Protein AF-A0A7W7AMQ2-F1 (afdb_monomer)

Radius of gyration: 20.03 Å; Cα contacts (8 Å, |Δi|>4): 52; chains: 1; bounding box: 34×60×35 Å

Foldseek 3Di:
DDKADLVNQLVVLLVCLVPDDPVVCVVQVVPDPVSSNVVSVVVSCVVQNDPVRGDIDDDDDPVPPDPDPDPDDPPPPPPDPDVVVPDD

Secondary structure (DSSP, 8-state):
-EEEPHHHHHHHHHHHHHHS-HHHHHHTTTTSHHHHHHHHHHHHHHHH--GGGPPPEEEPPGGG--TT-PPPPTTTSS----GGG---

Sequence (88 aa):
MRLVTRAELATTIRVAIAVAPPYVKKTLELQHARAHDMLVEDLTSRIMGAPESETVILQPDLSGFGTGSKPGVWDLDEPHPHPELRKR

Mean predicted aligned error: 13.7 Å

Structure (mmCIF, N/CA/C/O backbone):
data_AF-A0A7W7AMQ2-F1
#
_entry.id   AF-A0A7W7AMQ2-F1
#
loop_
_atom_site.group_PDB
_atom_site.id
_atom_site.type_symbol
_atom_site.label_atom_id
_atom_site.label_alt_id
_atom_site.label_comp_id
_atom_site.label_asym_id
_atom_site.label_entity_id
_atom_site.label_seq_id
_atom_site.pdbx_PDB_ins_code
_atom_site.Cartn_x
_atom_site.Cartn_y
_atom_site.Cartn_z
_atom_site.occupancy
_atom_site.B_iso_or_equiv
_atom_site.auth_seq_id
_atom_site.auth_comp_id
_atom_site.auth_asym_id
_atom_site.auth_atom_id
_atom_site.pdbx_PDB_model_num
ATOM 1 N N . MET A 1 1 ? 7.056 -7.006 17.360 1.00 70.50 1 MET A N 1
ATOM 2 C CA . MET A 1 1 ? 5.744 -7.001 16.670 1.00 70.50 1 MET A CA 1
ATOM 3 C C . MET A 1 1 ? 5.257 -5.572 16.722 1.00 70.50 1 MET A C 1
ATOM 5 O O . MET A 1 1 ? 5.111 -5.042 17.818 1.00 70.50 1 MET A O 1
ATOM 9 N N . ARG A 1 2 ? 5.080 -4.938 15.565 1.00 81.00 2 ARG A N 1
ATOM 10 C CA . ARG A 1 2 ? 4.782 -3.513 15.433 1.00 81.00 2 ARG A CA 1
ATOM 11 C C . ARG A 1 2 ? 3.445 -3.330 14.729 1.00 81.00 2 ARG A C 1
ATOM 13 O O .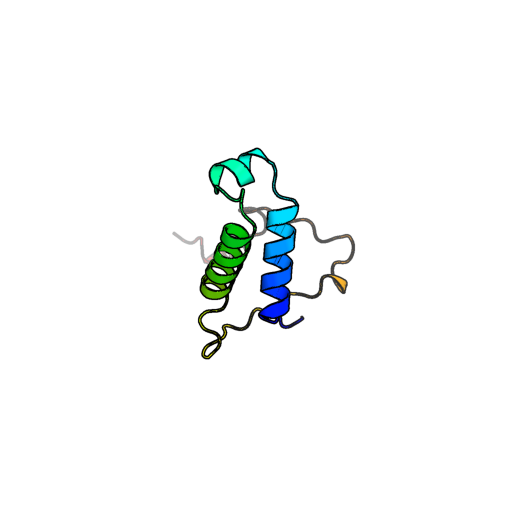 ARG A 1 2 ? 3.167 -4.011 13.746 1.00 81.00 2 ARG A O 1
ATOM 20 N N . LEU A 1 3 ? 2.634 -2.407 15.229 1.00 83.81 3 LEU A N 1
ATOM 21 C CA . LEU A 1 3 ? 1.402 -1.998 14.567 1.00 83.81 3 LEU A CA 1
ATOM 22 C C . LEU A 1 3 ? 1.750 -1.041 13.422 1.00 83.81 3 LEU A C 1
ATOM 24 O O . LEU A 1 3 ? 2.504 -0.092 13.635 1.00 83.81 3 LEU A O 1
ATOM 28 N N . VAL A 1 4 ? 1.231 -1.303 12.223 1.00 87.00 4 VAL A N 1
ATOM 29 C CA . VAL A 1 4 ? 1.407 -0.410 11.068 1.00 87.00 4 VAL A CA 1
ATOM 30 C C . VAL A 1 4 ? 0.237 0.558 11.014 1.00 87.00 4 VAL A C 1
ATOM 32 O O . VAL A 1 4 ? -0.922 0.146 10.961 1.00 87.00 4 VAL A O 1
ATOM 35 N N . THR A 1 5 ? 0.548 1.848 11.029 1.00 90.50 5 THR A N 1
ATOM 36 C CA . THR A 1 5 ? -0.457 2.906 10.885 1.00 90.50 5 THR A CA 1
ATOM 37 C C . THR A 1 5 ? -0.826 3.123 9.417 1.00 90.50 5 THR A C 1
ATOM 39 O O . THR A 1 5 ? -0.029 2.851 8.513 1.00 90.50 5 THR A O 1
ATOM 42 N N . ARG A 1 6 ? -2.003 3.708 9.159 1.00 90.62 6 ARG A N 1
ATOM 43 C CA . ARG A 1 6 ? -2.418 4.096 7.801 1.00 90.62 6 ARG A CA 1
ATOM 44 C C . ARG A 1 6 ? -1.387 4.972 7.092 1.00 90.62 6 ARG A C 1
ATOM 46 O O . ARG A 1 6 ? -1.096 4.759 5.918 1.00 90.62 6 ARG A O 1
ATOM 53 N N . ALA A 1 7 ? -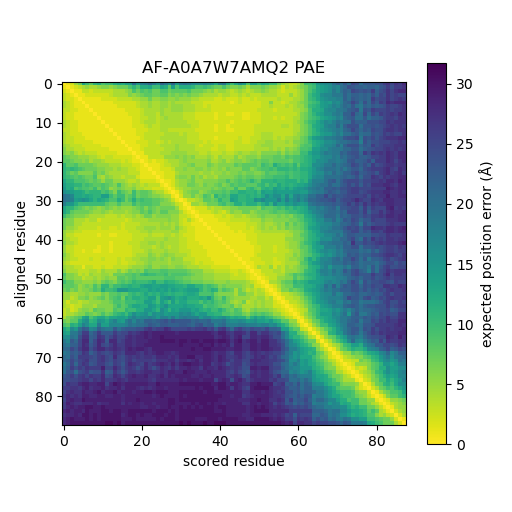0.831 5.952 7.801 1.00 90.75 7 ALA A N 1
ATOM 54 C CA . ALA A 1 7 ? 0.155 6.873 7.241 1.00 90.75 7 ALA A CA 1
ATOM 55 C C . ALA A 1 7 ? 1.441 6.149 6.816 1.00 90.75 7 ALA A C 1
ATOM 57 O O . ALA A 1 7 ? 2.018 6.450 5.767 1.00 90.75 7 ALA A O 1
ATOM 58 N N . GLU A 1 8 ? 1.873 5.165 7.603 1.00 90.69 8 GLU A N 1
ATOM 59 C CA . GLU A 1 8 ? 3.026 4.333 7.266 1.00 90.69 8 GLU A CA 1
ATOM 60 C C . GLU A 1 8 ? 2.735 3.446 6.061 1.00 90.69 8 GLU A C 1
ATOM 62 O O . GLU A 1 8 ? 3.533 3.443 5.127 1.00 90.69 8 GLU A O 1
ATOM 67 N N . LEU A 1 9 ? 1.576 2.779 6.021 1.00 91.19 9 LEU A N 1
ATOM 68 C CA . LEU A 1 9 ? 1.179 1.969 4.868 1.00 91.19 9 LEU A CA 1
ATOM 69 C C . LEU A 1 9 ? 1.131 2.807 3.582 1.00 91.19 9 LEU A C 1
ATOM 71 O O . LEU A 1 9 ? 1.714 2.417 2.569 1.00 91.19 9 LEU A O 1
ATOM 75 N N . ALA A 1 10 ? 0.499 3.982 3.629 1.00 92.44 10 ALA A N 1
ATOM 76 C CA . ALA A 1 10 ? 0.436 4.897 2.493 1.00 92.44 10 ALA A CA 1
ATOM 77 C C . ALA A 1 10 ? 1.841 5.320 2.031 1.00 92.44 10 ALA A C 1
ATOM 79 O O . ALA A 1 10 ? 2.126 5.361 0.833 1.00 92.44 10 ALA A O 1
ATOM 80 N N . THR A 1 11 ? 2.748 5.583 2.975 1.00 93.06 11 THR A N 1
ATOM 81 C CA . THR A 1 11 ? 4.150 5.907 2.674 1.00 93.06 11 THR A CA 1
ATOM 82 C C . THR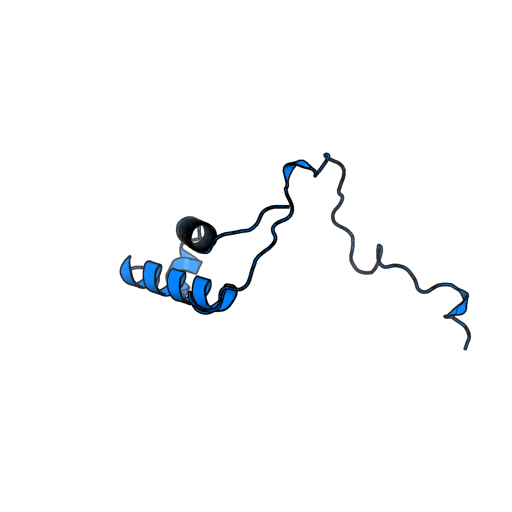 A 1 11 ? 4.864 4.731 2.009 1.00 93.06 11 THR A C 1
ATOM 84 O O . THR A 1 11 ? 5.539 4.918 0.996 1.00 93.06 11 THR A O 1
ATOM 87 N N . THR A 1 12 ? 4.682 3.511 2.513 1.00 91.38 12 THR A N 1
ATOM 88 C CA . THR A 1 12 ? 5.264 2.300 1.921 1.00 91.38 12 THR A CA 1
ATOM 89 C C . THR A 1 12 ? 4.767 2.072 0.495 1.00 91.38 12 THR A C 1
ATOM 91 O O . THR A 1 12 ? 5.579 1.821 -0.396 1.00 91.38 12 THR A O 1
ATOM 94 N N . ILE A 1 13 ? 3.463 2.221 0.250 1.00 91.56 13 ILE A N 1
ATOM 95 C CA . ILE A 1 13 ? 2.871 2.086 -1.090 1.00 91.56 13 ILE A CA 1
ATOM 96 C C . ILE A 1 13 ? 3.440 3.149 -2.037 1.00 91.56 13 ILE A C 1
ATOM 98 O O . ILE A 1 13 ? 3.854 2.819 -3.149 1.00 91.56 13 ILE A O 1
ATOM 102 N N . ARG A 1 14 ? 3.541 4.410 -1.591 1.00 91.94 14 ARG A N 1
ATOM 103 C CA . ARG A 1 14 ? 4.156 5.493 -2.380 1.00 91.94 14 ARG A CA 1
ATOM 104 C C . ARG A 1 14 ? 5.585 5.160 -2.790 1.00 91.94 14 ARG A C 1
ATOM 106 O O . ARG A 1 14 ? 5.941 5.326 -3.953 1.00 91.94 14 ARG A O 1
ATOM 113 N N . VAL A 1 15 ? 6.398 4.671 -1.854 1.00 90.75 15 VAL A N 1
ATOM 114 C CA . VAL A 1 15 ? 7.782 4.276 -2.146 1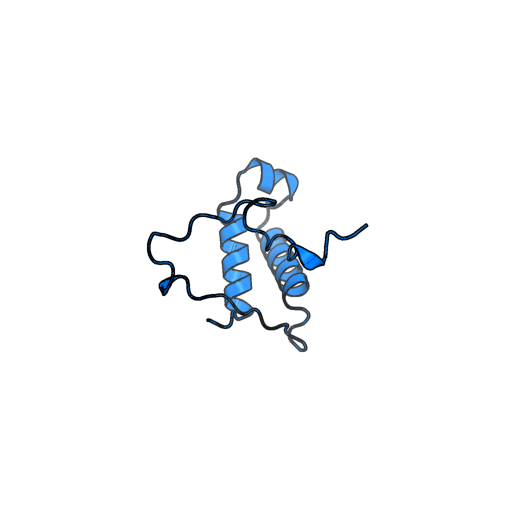.00 90.75 15 VAL A CA 1
ATOM 115 C C . VAL A 1 15 ? 7.811 3.113 -3.136 1.00 90.75 15 VAL A C 1
ATOM 117 O O . VAL A 1 15 ? 8.556 3.179 -4.111 1.00 90.75 15 VAL A O 1
ATOM 120 N N . ALA A 1 16 ? 6.972 2.091 -2.942 1.00 88.81 16 ALA A N 1
ATOM 121 C CA . ALA A 1 16 ? 6.893 0.931 -3.829 1.00 88.81 16 ALA A CA 1
ATOM 122 C C . ALA A 1 16 ? 6.546 1.328 -5.274 1.00 88.81 16 ALA A C 1
ATOM 124 O O . ALA A 1 16 ? 7.187 0.863 -6.219 1.00 88.81 16 ALA A O 1
ATOM 125 N N . ILE A 1 17 ? 5.588 2.239 -5.455 1.00 87.31 17 ILE A N 1
ATOM 126 C CA . ILE A 1 17 ? 5.237 2.768 -6.777 1.00 87.31 17 ILE A CA 1
ATOM 127 C C . ILE A 1 17 ? 6.384 3.614 -7.348 1.00 87.31 17 ILE A C 1
ATOM 129 O O . ILE A 1 17 ? 6.722 3.486 -8.528 1.00 87.31 17 ILE A O 1
ATOM 133 N N . ALA A 1 18 ? 7.030 4.448 -6.528 1.00 85.75 18 ALA A N 1
ATOM 134 C CA . ALA A 1 18 ? 8.143 5.289 -6.963 1.00 85.75 18 ALA A CA 1
ATOM 135 C C . ALA A 1 18 ? 9.337 4.467 -7.477 1.00 85.75 18 ALA A C 1
ATOM 137 O O . ALA A 1 18 ? 9.943 4.846 -8.483 1.00 85.75 18 ALA A O 1
ATOM 138 N N . VAL A 1 19 ? 9.638 3.321 -6.859 1.00 88.56 19 VAL A N 1
ATOM 139 C CA . VAL A 1 19 ? 10.722 2.419 -7.295 1.00 88.56 19 VAL A CA 1
ATOM 140 C C . VAL A 1 19 ? 10.288 1.403 -8.356 1.00 88.56 19 VAL A C 1
ATOM 142 O O . VAL A 1 19 ? 11.133 0.688 -8.893 1.00 88.56 19 VAL A O 1
ATOM 145 N N . ALA A 1 20 ? 8.996 1.341 -8.694 1.00 84.56 20 ALA A N 1
ATOM 146 C CA . ALA A 1 20 ? 8.488 0.385 -9.667 1.00 84.56 20 ALA A CA 1
ATOM 147 C C . ALA A 1 20 ? 9.144 0.575 -11.053 1.00 84.56 20 ALA A C 1
ATOM 149 O O . ALA A 1 20 ? 9.389 1.716 -11.481 1.00 84.56 20 ALA A O 1
ATOM 150 N N . PRO A 1 21 ? 9.393 -0.521 -11.793 1.00 86.19 21 PRO A N 1
ATOM 151 C CA . PRO A 1 21 ? 9.959 -0.442 -13.131 1.00 86.19 21 PRO A CA 1
ATOM 152 C C . PRO A 1 21 ? 9.103 0.407 -14.092 1.00 86.19 21 PRO A C 1
ATOM 154 O O . PRO A 1 21 ? 7.872 0.395 -13.996 1.00 86.19 21 PRO A O 1
ATOM 157 N N . PRO A 1 22 ? 9.711 1.093 -15.082 1.00 80.31 22 PRO A N 1
ATOM 158 C CA . PRO A 1 22 ? 8.983 1.964 -16.011 1.00 80.31 22 PRO A CA 1
ATOM 159 C C . PRO A 1 22 ? 7.853 1.272 -16.783 1.00 80.31 22 PRO A C 1
ATOM 161 O O . PRO A 1 22 ? 6.831 1.898 -17.055 1.00 80.31 22 PRO A O 1
ATOM 164 N N . TYR A 1 23 ? 8.004 -0.016 -17.114 1.00 82.75 23 TYR A N 1
ATOM 165 C CA . TYR A 1 23 ? 6.958 -0.775 -17.804 1.00 82.75 23 TYR A CA 1
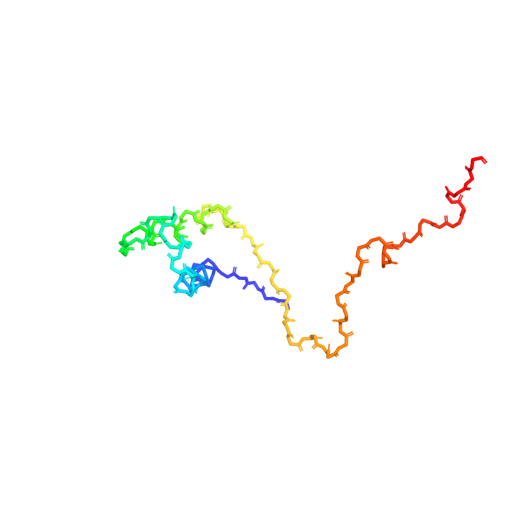ATOM 166 C C . TYR A 1 23 ? 5.713 -0.957 -16.924 1.00 82.75 23 TYR A C 1
ATOM 168 O O . TYR A 1 23 ? 4.608 -0.756 -17.412 1.00 82.75 23 TYR A O 1
ATOM 176 N N . VAL A 1 24 ? 5.884 -1.222 -15.622 1.00 79.69 24 VAL A N 1
ATOM 177 C CA . VAL A 1 24 ? 4.779 -1.334 -14.652 1.00 79.69 24 VAL A CA 1
ATOM 178 C C . VAL A 1 24 ? 4.061 0.005 -14.515 1.00 79.69 24 VAL A C 1
ATOM 180 O O . VAL A 1 24 ? 2.838 0.069 -14.588 1.00 79.69 24 VAL A O 1
ATOM 183 N N . LYS A 1 25 ? 4.823 1.099 -14.394 1.00 77.31 25 LYS A N 1
ATOM 184 C CA . LYS A 1 25 ? 4.264 2.459 -14.322 1.00 77.31 25 LYS A CA 1
ATOM 185 C C . LYS A 1 25 ? 3.461 2.820 -15.569 1.00 77.31 25 LYS A C 1
ATOM 187 O O . LYS A 1 25 ? 2.431 3.478 -15.458 1.00 77.31 25 LYS A O 1
ATOM 192 N N . LYS A 1 26 ? 3.923 2.381 -16.745 1.00 77.44 26 LYS A N 1
ATOM 193 C CA . LYS A 1 26 ? 3.230 2.584 -18.021 1.00 77.44 26 LYS A CA 1
ATOM 194 C C . LYS A 1 26 ? 1.937 1.768 -18.099 1.00 77.44 26 LYS A C 1
ATOM 196 O O . LYS A 1 26 ? 0.932 2.317 -18.526 1.00 77.44 26 LYS A O 1
ATOM 201 N N . THR A 1 27 ? 1.948 0.509 -17.658 1.00 78.25 27 THR A N 1
ATOM 202 C CA . THR A 1 27 ? 0.746 -0.345 -17.591 1.00 78.25 27 THR A CA 1
ATOM 203 C C . THR A 1 27 ? -0.313 0.212 -16.644 1.00 78.25 27 THR A C 1
ATOM 205 O O . THR A 1 27 ? -1.499 0.081 -16.914 1.00 78.25 27 THR A O 1
ATOM 208 N N . LEU A 1 28 ? 0.110 0.846 -15.551 1.00 72.75 28 LEU A N 1
ATOM 209 C CA . LEU A 1 28 ? -0.786 1.448 -14.564 1.00 72.75 28 LEU A CA 1
ATOM 210 C C . LEU A 1 28 ? -1.175 2.902 -14.896 1.00 72.75 28 LEU A C 1
ATOM 212 O O . LEU A 1 28 ? -1.815 3.554 -14.078 1.00 72.75 28 LEU A O 1
ATOM 216 N N . GLU A 1 29 ? -0.755 3.431 -16.052 1.00 75.19 29 GLU A N 1
ATOM 217 C CA . GLU A 1 29 ? -1.002 4.820 -16.481 1.00 75.19 29 GLU A CA 1
ATOM 218 C C . GLU A 1 29 ? -0.592 5.887 -15.440 1.00 75.19 29 GLU A C 1
ATOM 220 O O . GLU A 1 29 ? -1.108 7.006 -15.406 1.00 75.19 29 GLU A O 1
ATOM 225 N N . LEU A 1 30 ? 0.411 5.580 -14.609 1.00 69.88 30 LEU A N 1
ATOM 226 C CA . LEU A 1 30 ? 0.854 6.406 -13.474 1.00 69.88 30 LEU A CA 1
ATOM 227 C C . LEU A 1 30 ? 1.741 7.587 -13.891 1.00 69.88 30 LEU A C 1
ATOM 229 O O . LEU A 1 30 ? 2.726 7.911 -13.230 1.00 69.88 30 LEU A O 1
ATOM 233 N N . GLN A 1 31 ? 1.423 8.233 -15.010 1.00 67.00 31 GLN A N 1
ATOM 234 C CA . GLN A 1 31 ? 2.219 9.346 -15.534 1.00 67.00 31 GLN A CA 1
ATOM 235 C C . GLN A 1 31 ? 1.950 10.673 -14.813 1.00 67.00 31 GLN A C 1
ATOM 237 O O . GLN A 1 31 ? 2.744 11.603 -14.923 1.00 67.00 31 GLN A O 1
ATOM 242 N N . HIS A 1 32 ? 0.862 10.757 -14.044 1.00 74.44 32 HIS A N 1
ATOM 243 C CA . HIS A 1 32 ? 0.445 11.974 -13.355 1.00 74.44 32 HIS A CA 1
ATOM 244 C C . HIS A 1 32 ? 0.498 11.800 -11.836 1.00 74.44 32 HIS A C 1
ATOM 246 O O . HIS A 1 32 ? 0.009 10.804 -11.304 1.00 74.44 32 HIS A O 1
ATOM 252 N N . ALA A 1 33 ? 0.997 12.819 -11.127 1.00 75.38 33 ALA A N 1
ATOM 253 C CA . ALA A 1 33 ? 1.028 12.843 -9.660 1.00 75.38 33 ALA A CA 1
ATOM 254 C C . ALA A 1 33 ? -0.362 12.595 -9.041 1.00 75.38 33 ALA A C 1
ATOM 256 O O . ALA A 1 33 ? -0.493 11.869 -8.064 1.00 75.38 33 ALA A O 1
ATOM 257 N N . ARG A 1 34 ? -1.423 13.102 -9.681 1.00 80.00 34 ARG A N 1
ATOM 258 C CA . ARG A 1 34 ? -2.805 12.866 -9.248 1.00 80.00 34 ARG A CA 1
ATOM 259 C C . ARG A 1 34 ? -3.221 11.392 -9.323 1.00 80.00 34 ARG A C 1
ATOM 261 O O . ARG A 1 34 ? -3.897 10.915 -8.422 1.00 80.00 34 ARG A O 1
ATOM 268 N N . ALA A 1 35 ? -2.810 10.670 -10.368 1.00 80.75 35 ALA A N 1
ATOM 269 C CA . ALA A 1 35 ? -3.099 9.240 -10.501 1.00 80.75 35 ALA A CA 1
ATOM 270 C C . ALA A 1 35 ? -2.363 8.423 -9.427 1.00 80.75 35 ALA A C 1
ATOM 272 O O . ALA A 1 35 ? -2.892 7.441 -8.916 1.00 80.75 35 ALA A O 1
ATOM 273 N N . HIS A 1 36 ? -1.166 8.874 -9.044 1.00 83.69 36 HIS A N 1
ATOM 274 C CA . HIS A 1 36 ? -0.387 8.270 -7.971 1.00 83.69 36 HIS A CA 1
ATOM 275 C C . HIS A 1 36 ? -1.086 8.387 -6.614 1.00 83.69 36 HIS A C 1
ATOM 277 O O . HIS A 1 36 ? -1.237 7.385 -5.920 1.00 83.69 36 HIS A O 1
ATOM 283 N N . ASP A 1 37 ? -1.547 9.584 -6.247 1.00 86.75 37 ASP A N 1
ATOM 284 C CA . ASP A 1 37 ? -2.243 9.782 -4.972 1.00 86.75 37 ASP A CA 1
ATOM 285 C C . ASP A 1 37 ? -3.569 9.017 -4.911 1.00 86.75 37 ASP A C 1
ATOM 287 O O . ASP A 1 37 ? -3.840 8.365 -3.904 1.00 86.75 37 ASP A O 1
ATOM 291 N N . MET A 1 38 ? -4.336 8.995 -6.007 1.00 88.75 38 MET A N 1
ATOM 292 C CA . MET A 1 38 ? -5.569 8.203 -6.083 1.00 88.75 38 MET A CA 1
ATOM 293 C C . MET A 1 38 ? -5.307 6.702 -5.927 1.00 88.75 38 MET A C 1
ATOM 295 O O . MET A 1 38 ? -6.043 6.023 -5.216 1.00 88.75 38 MET A O 1
ATOM 299 N N . LEU A 1 39 ? -4.253 6.174 -6.560 1.00 89.19 39 LEU A N 1
ATOM 300 C CA . LEU A 1 39 ? -3.897 4.762 -6.427 1.00 89.19 39 LEU A CA 1
ATOM 301 C C . LEU A 1 39 ? -3.444 4.428 -5.000 1.00 89.19 39 LEU A C 1
ATOM 303 O O . LEU A 1 39 ? -3.811 3.386 -4.463 1.00 89.19 39 LEU A O 1
ATOM 307 N N . VAL A 1 40 ? -2.651 5.300 -4.377 1.00 91.44 40 VAL A N 1
ATOM 308 C CA . VAL A 1 40 ? -2.210 5.122 -2.987 1.00 91.44 40 VAL A CA 1
ATOM 309 C C . VAL A 1 40 ? -3.415 5.089 -2.052 1.00 91.44 40 VAL A C 1
ATOM 311 O O . VAL A 1 40 ? -3.485 4.216 -1.189 1.00 91.44 40 VAL A O 1
ATOM 314 N N . GLU A 1 41 ? -4.363 6.006 -2.223 1.00 91.69 41 GLU A N 1
ATOM 315 C CA . GLU A 1 41 ? -5.581 6.070 -1.415 1.00 91.69 41 GLU A CA 1
ATOM 316 C C . GLU A 1 41 ? -6.480 4.840 -1.615 1.00 91.69 41 GLU A C 1
ATOM 318 O O . GLU A 1 41 ? -6.927 4.250 -0.627 1.00 91.69 41 GLU A O 1
ATOM 323 N N . ASP A 1 42 ? -6.679 4.403 -2.863 1.00 91.50 42 ASP A N 1
ATOM 324 C CA . ASP A 1 42 ? -7.438 3.191 -3.200 1.00 91.50 42 ASP A CA 1
ATOM 325 C C . ASP A 1 42 ? -6.803 1.947 -2.565 1.00 91.50 42 ASP A C 1
ATOM 327 O O . ASP A 1 42 ? -7.471 1.201 -1.848 1.00 91.50 42 ASP A O 1
ATOM 331 N N . LEU A 1 43 ? -5.493 1.750 -2.736 1.00 90.94 43 LEU A N 1
ATOM 332 C CA . LEU A 1 43 ? -4.786 0.603 -2.159 1.00 90.94 43 LEU A CA 1
ATOM 333 C C . LEU A 1 43 ? -4.794 0.630 -0.629 1.00 90.94 43 LEU A C 1
ATOM 335 O O . LEU A 1 43 ? -5.038 -0.396 0.004 1.00 90.94 43 LEU A O 1
ATOM 339 N N . THR A 1 44 ? -4.579 1.799 -0.026 1.00 92.19 44 THR A N 1
ATOM 340 C CA .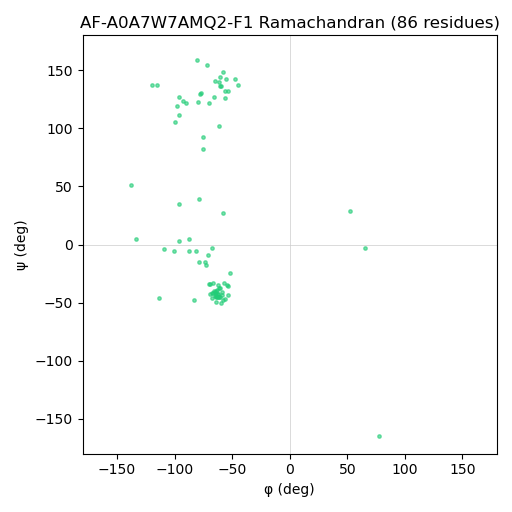 THR A 1 44 ? -4.618 1.949 1.435 1.00 92.19 44 THR A CA 1
ATOM 341 C C . THR A 1 44 ? -6.009 1.607 1.971 1.00 92.19 44 THR A C 1
ATOM 343 O O . THR A 1 44 ? -6.127 0.882 2.958 1.00 92.19 44 THR A O 1
ATOM 346 N N . SER A 1 45 ? -7.064 2.065 1.294 1.00 91.31 45 SER A N 1
ATOM 347 C CA . SER A 1 45 ? -8.453 1.790 1.676 1.00 91.31 45 SER A CA 1
ATOM 348 C C . SER A 1 45 ? -8.853 0.333 1.453 1.00 91.31 45 SER A C 1
ATOM 350 O O . SER A 1 45 ? -9.592 -0.223 2.257 1.00 91.31 45 SER A O 1
ATOM 352 N N . ARG A 1 46 ? -8.336 -0.337 0.418 1.00 89.12 46 ARG A N 1
ATOM 353 C CA . ARG A 1 46 ? -8.579 -1.776 0.207 1.00 89.12 46 ARG A CA 1
ATOM 354 C C . ARG A 1 46 ? -7.893 -2.655 1.247 1.00 89.12 46 ARG A C 1
ATOM 356 O O . ARG A 1 46 ? -8.424 -3.704 1.588 1.00 89.12 46 ARG A O 1
ATOM 363 N N . ILE A 1 47 ? -6.718 -2.245 1.722 1.00 89.69 47 ILE A N 1
ATOM 364 C CA . ILE A 1 47 ? -5.932 -3.024 2.685 1.00 89.69 47 ILE A CA 1
ATOM 365 C C . ILE A 1 47 ? -6.419 -2.775 4.116 1.00 89.69 47 ILE A C 1
ATOM 367 O O . ILE A 1 47 ? -6.609 -3.726 4.869 1.00 89.69 47 ILE A O 1
ATOM 371 N N . MET A 1 48 ? -6.601 -1.510 4.505 1.00 90.88 48 MET A N 1
ATOM 372 C CA . MET A 1 48 ? -6.963 -1.142 5.879 1.00 90.88 48 MET A CA 1
ATOM 373 C C . MET A 1 48 ? -8.448 -0.829 6.062 1.00 90.88 48 MET A C 1
ATOM 375 O O . MET A 1 48 ? -8.870 -0.621 7.191 1.00 90.88 48 MET A O 1
ATOM 379 N N . GLY A 1 49 ? -9.260 -0.799 5.008 1.00 88.56 49 GLY A N 1
ATOM 380 C CA . GLY A 1 49 ? -10.655 -0.363 5.094 1.00 88.56 49 GLY A CA 1
ATOM 381 C C . GLY A 1 49 ? -10.791 1.160 5.164 1.00 88.56 49 GLY A C 1
ATOM 382 O O . GLY A 1 49 ? -9.851 1.905 4.862 1.00 88.56 49 GLY A O 1
ATOM 383 N N . ALA A 1 50 ? -11.968 1.639 5.562 1.00 86.88 50 ALA A N 1
ATOM 384 C CA . ALA A 1 50 ? -12.226 3.065 5.740 1.00 86.88 50 ALA A CA 1
ATOM 385 C C . ALA A 1 50 ? -11.505 3.623 6.990 1.00 86.88 50 ALA A C 1
ATOM 387 O O . ALA A 1 50 ? -11.209 2.854 7.908 1.00 86.88 50 ALA A O 1
ATOM 388 N N . PRO A 1 51 ? -11.189 4.931 7.051 1.00 81.44 51 PRO A N 1
ATOM 389 C CA . PRO A 1 51 ? -10.538 5.550 8.214 1.00 81.44 51 PRO A CA 1
ATOM 390 C C . PRO A 1 51 ? -11.282 5.319 9.538 1.00 81.44 51 PRO A C 1
ATOM 392 O O . PRO A 1 51 ? -10.665 5.134 10.582 1.00 81.44 51 PRO A O 1
ATOM 395 N N . GLU A 1 52 ? -12.611 5.286 9.492 1.00 81.62 52 GLU A N 1
ATOM 396 C CA . GLU A 1 52 ? -13.490 5.020 10.632 1.00 81.62 52 GLU A CA 1
ATOM 397 C C . GLU A 1 52 ? -13.509 3.547 11.079 1.00 81.62 52 GLU A C 1
ATOM 399 O O . GLU A 1 52 ? -13.966 3.245 12.181 1.00 81.62 52 GLU A O 1
ATOM 404 N N . SER A 1 53 ? -13.014 2.629 10.246 1.00 79.06 53 SER A N 1
ATOM 405 C CA . SER A 1 53 ? -13.039 1.182 10.477 1.00 79.06 53 SER A CA 1
ATOM 406 C C . SER A 1 53 ? -11.705 0.540 10.082 1.00 79.06 53 SER A C 1
ATOM 408 O O . SER A 1 53 ? -11.662 -0.404 9.286 1.00 79.06 53 SER A O 1
ATOM 410 N N . GLU A 1 54 ? -10.604 1.092 10.593 1.00 80.88 54 GLU A N 1
ATOM 411 C CA . GLU A 1 54 ? -9.265 0.632 10.233 1.00 80.88 54 GLU A CA 1
ATOM 412 C C . GLU A 1 54 ? -8.983 -0.798 10.704 1.00 80.88 54 GLU A C 1
ATOM 414 O O . GLU A 1 54 ? -9.081 -1.135 11.885 1.00 80.88 54 GLU A O 1
ATOM 419 N N . THR A 1 55 ? -8.564 -1.637 9.761 1.00 81.38 55 THR A N 1
ATOM 420 C CA . THR A 1 55 ? -8.032 -2.970 10.033 1.00 81.38 55 THR A CA 1
ATOM 421 C C . THR A 1 55 ? -6.597 -2.850 10.534 1.00 81.38 55 THR A C 1
ATOM 423 O O . THR A 1 55 ? -5.759 -2.187 9.922 1.00 81.38 55 THR A O 1
ATOM 426 N N . VAL A 1 56 ? -6.300 -3.519 11.647 1.00 77.12 56 VAL A N 1
ATOM 427 C CA . VAL A 1 56 ? -4.975 -3.500 12.272 1.00 77.12 56 VAL A CA 1
ATOM 428 C C . VAL A 1 56 ? -4.032 -4.457 11.550 1.00 77.12 56 VAL A C 1
ATOM 430 O O . VAL A 1 56 ? -4.276 -5.662 11.499 1.00 77.12 56 VAL A O 1
ATOM 433 N N . ILE A 1 57 ? -2.913 -3.934 11.049 1.00 80.75 57 ILE A N 1
ATOM 434 C CA . ILE A 1 57 ? -1.830 -4.746 10.485 1.00 80.75 57 ILE A CA 1
ATOM 435 C C . ILE A 1 57 ? -0.747 -4.922 11.549 1.00 80.75 57 ILE A C 1
ATOM 437 O O . ILE A 1 57 ? -0.139 -3.950 12.007 1.00 80.75 57 ILE A O 1
ATOM 441 N N . LEU A 1 58 ? -0.489 -6.175 11.923 1.00 77.62 58 LEU A N 1
ATOM 442 C CA . LEU A 1 58 ? 0.613 -6.552 12.804 1.00 77.62 58 LEU A CA 1
ATOM 443 C C . LEU A 1 58 ? 1.805 -6.998 11.960 1.00 77.62 58 LEU A C 1
ATOM 445 O O . LEU A 1 58 ? 1.770 -8.045 11.315 1.00 77.62 58 LEU A O 1
ATOM 449 N N . GLN A 1 59 ? 2.870 -6.203 11.976 1.00 78.88 59 GLN A N 1
ATOM 450 C CA . GLN A 1 59 ? 4.115 -6.533 11.302 1.00 78.88 59 GLN A CA 1
ATOM 451 C C . GLN A 1 59 ? 5.090 -7.180 12.300 1.00 78.88 59 GLN A C 1
ATOM 453 O O . GLN A 1 59 ? 5.359 -6.606 13.363 1.00 78.88 59 GLN A O 1
ATOM 458 N N . PRO A 1 60 ? 5.646 -8.368 12.012 1.00 73.38 60 PRO A N 1
ATOM 459 C CA . PRO A 1 60 ? 6.706 -8.931 12.837 1.00 73.38 60 PRO A CA 1
ATOM 460 C C . PRO A 1 60 ? 7.927 -8.003 12.820 1.00 73.38 60 PRO A C 1
ATOM 462 O O . PRO A 1 60 ? 8.281 -7.437 11.788 1.00 73.38 60 PRO A O 1
ATOM 465 N N . ASP A 1 61 ? 8.569 -7.848 13.978 1.00 69.31 61 ASP A N 1
ATOM 466 C CA . ASP A 1 61 ? 9.821 -7.099 14.048 1.00 69.31 61 ASP A CA 1
ATOM 467 C C . ASP A 1 61 ? 10.915 -7.906 13.357 1.00 69.31 61 ASP A C 1
ATOM 469 O O . ASP A 1 61 ? 11.211 -9.035 13.753 1.00 69.31 61 ASP A O 1
ATOM 473 N N . LEU A 1 62 ? 11.536 -7.318 12.337 1.00 65.56 62 LEU A N 1
ATOM 474 C CA . LEU A 1 62 ? 12.647 -7.952 11.628 1.00 65.56 62 LEU A CA 1
ATOM 475 C C . LEU A 1 62 ? 13.927 -8.016 12.481 1.00 65.56 62 LEU A C 1
ATOM 477 O O . LEU A 1 62 ? 14.865 -8.718 12.117 1.00 65.56 62 LEU A O 1
ATOM 481 N N . SER A 1 63 ? 13.953 -7.345 13.640 1.00 58.91 63 SER A N 1
ATOM 482 C CA . SER A 1 63 ? 15.072 -7.340 14.593 1.00 58.91 63 SER A CA 1
ATOM 483 C C . SER A 1 63 ? 15.318 -8.684 15.297 1.00 58.91 63 SER A C 1
ATOM 485 O O . SER A 1 63 ? 16.282 -8.804 16.048 1.00 58.91 63 SER A O 1
ATOM 487 N N . GLY A 1 64 ? 14.490 -9.702 15.038 1.00 49.53 64 GLY A N 1
ATOM 488 C CA . GLY A 1 64 ? 14.644 -11.062 15.565 1.00 49.53 64 GLY A CA 1
ATOM 489 C C . GLY A 1 64 ? 15.056 -12.124 14.543 1.00 49.53 64 GLY A C 1
ATOM 490 O O . GLY A 1 64 ? 15.278 -13.268 14.940 1.00 49.53 64 GLY A O 1
ATOM 491 N N . PHE A 1 65 ? 15.179 -11.795 13.250 1.00 50.94 65 PHE A N 1
ATOM 492 C CA . PHE A 1 65 ? 15.724 -12.745 12.277 1.00 50.94 65 PHE A CA 1
ATOM 493 C C . PHE A 1 65 ? 17.239 -12.833 12.462 1.00 50.94 65 PHE A C 1
ATOM 495 O O . PHE A 1 65 ? 18.025 -12.213 11.747 1.00 50.94 65 PHE A O 1
ATOM 502 N N . GLY A 1 66 ? 17.649 -13.640 13.444 1.00 45.72 66 GLY A N 1
ATOM 503 C CA . GLY A 1 66 ? 18.963 -14.259 13.424 1.00 45.72 66 GLY A CA 1
ATOM 504 C C . GLY A 1 66 ? 19.187 -14.874 12.043 1.00 45.72 66 GLY A C 1
ATOM 505 O O . GLY A 1 66 ? 18.259 -15.392 11.418 1.00 45.72 66 GLY A O 1
ATOM 506 N N . THR A 1 67 ? 20.419 -14.783 11.568 1.00 50.34 67 THR A N 1
ATOM 507 C CA . THR A 1 67 ? 20.957 -15.159 10.251 1.00 50.34 67 THR A CA 1
ATOM 508 C C . THR A 1 67 ? 20.779 -16.639 9.844 1.00 50.34 67 THR A C 1
ATOM 510 O O . THR A 1 67 ? 21.562 -17.162 9.057 1.00 50.34 67 THR A O 1
ATOM 513 N N . GLY A 1 68 ? 19.759 -17.337 10.353 1.00 51.25 68 GLY A N 1
ATOM 514 C CA . GLY A 1 68 ? 19.514 -18.767 10.167 1.00 51.25 68 GLY A CA 1
ATOM 515 C C . GLY A 1 68 ? 18.081 -19.173 9.803 1.00 51.25 68 GLY A C 1
ATOM 516 O O . GLY A 1 68 ? 17.827 -20.371 9.711 1.00 51.25 68 GLY A O 1
ATOM 517 N N . SER A 1 69 ? 17.140 -18.248 9.569 1.00 51.16 69 SER A N 1
ATOM 518 C CA . SER A 1 69 ? 15.827 -18.639 9.028 1.00 51.16 69 SER A CA 1
ATOM 519 C C . SER A 1 69 ? 15.972 -18.959 7.540 1.00 51.16 69 SER A C 1
ATOM 521 O O . SER A 1 69 ? 15.929 -18.078 6.683 1.00 51.16 69 SER A O 1
ATOM 523 N N . LYS A 1 70 ? 16.199 -20.238 7.227 1.00 58.88 70 LYS A N 1
ATOM 524 C CA . LYS A 1 70 ? 15.969 -20.741 5.873 1.00 58.88 70 LYS A CA 1
ATOM 525 C C . LYS A 1 70 ? 14.485 -20.528 5.543 1.00 58.88 70 LYS A C 1
ATOM 527 O O . LYS A 1 70 ? 13.653 -20.804 6.410 1.00 58.88 70 LYS A O 1
ATOM 532 N N . PRO A 1 71 ? 14.136 -20.046 4.338 1.00 61.34 71 PRO A N 1
ATOM 533 C CA . PRO A 1 71 ? 12.752 -20.090 3.891 1.00 61.34 71 PRO A CA 1
ATOM 534 C C . PRO A 1 71 ? 12.282 -21.546 3.951 1.00 61.34 71 PRO A C 1
ATOM 536 O O . PRO A 1 71 ? 12.966 -22.426 3.425 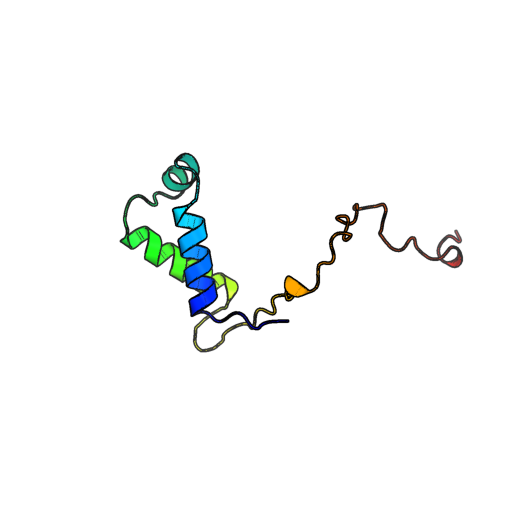1.00 61.34 71 PRO A O 1
ATOM 539 N N . GLY A 1 72 ? 11.166 -21.788 4.640 1.00 60.59 72 GLY A N 1
ATOM 540 C CA . GLY A 1 72 ? 10.561 -23.114 4.694 1.00 60.59 72 GLY A CA 1
ATOM 541 C C . GLY A 1 72 ? 10.190 -23.567 3.285 1.00 60.59 72 GLY A C 1
ATOM 542 O O . GLY A 1 72 ? 9.698 -22.766 2.483 1.00 60.59 72 GLY A O 1
ATOM 543 N N . VAL A 1 73 ? 10.471 -24.823 2.964 1.00 65.12 73 VAL A N 1
ATOM 544 C CA . VAL A 1 73 ? 10.139 -25.405 1.666 1.00 65.12 73 VAL A CA 1
ATOM 545 C C . VAL A 1 73 ? 8.748 -26.022 1.765 1.00 65.12 73 VAL A C 1
ATOM 547 O O . VAL A 1 73 ? 8.492 -26.891 2.602 1.00 65.12 73 VAL A O 1
ATOM 550 N N . TRP A 1 74 ? 7.845 -25.553 0.904 1.00 49.03 74 TRP A N 1
ATOM 551 C CA . TRP A 1 74 ? 6.501 -26.112 0.754 1.00 49.03 74 TRP A CA 1
ATOM 552 C C . TRP A 1 74 ? 6.586 -27.619 0.441 1.00 49.03 74 TRP A C 1
ATOM 554 O O . TRP A 1 74 ? 7.515 -28.039 -0.247 1.00 49.03 74 TRP A O 1
ATOM 564 N N . ASP A 1 75 ? 5.669 -28.431 0.977 1.00 56.38 75 ASP A N 1
ATOM 565 C CA . ASP A 1 75 ? 5.665 -29.913 0.929 1.00 56.38 75 ASP A CA 1
ATOM 566 C C . ASP A 1 75 ? 6.808 -30.653 1.672 1.00 56.38 75 ASP A C 1
ATOM 568 O O . ASP A 1 75 ? 6.810 -31.887 1.722 1.00 56.38 75 ASP A O 1
ATOM 572 N N . LEU A 1 76 ? 7.770 -29.944 2.273 1.00 62.81 76 LEU A N 1
ATOM 573 C CA . LEU A 1 76 ? 8.928 -30.531 2.974 1.00 62.81 76 LEU A CA 1
ATOM 574 C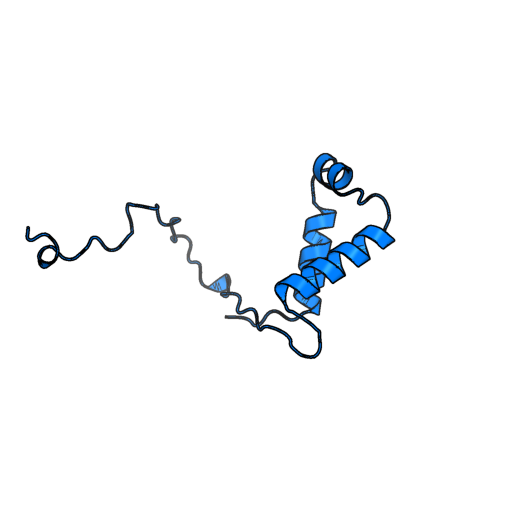 C . LEU A 1 76 ? 8.903 -30.259 4.478 1.00 62.81 76 LEU A C 1
ATOM 576 O O . LEU A 1 76 ? 9.111 -31.171 5.274 1.00 62.81 76 LEU A O 1
ATOM 580 N N . ASP A 1 77 ? 8.624 -29.012 4.849 1.00 61.75 77 ASP A N 1
ATOM 581 C CA . ASP A 1 77 ? 8.597 -28.570 6.247 1.00 61.75 77 ASP A CA 1
ATOM 582 C C . ASP A 1 77 ? 7.181 -28.585 6.846 1.00 61.75 77 ASP A C 1
ATOM 584 O O . ASP A 1 77 ? 6.976 -28.191 7.997 1.00 61.75 77 ASP A O 1
ATOM 588 N N . GLU A 1 78 ? 6.183 -29.035 6.080 1.00 60.19 78 GLU A N 1
ATOM 589 C CA . GLU A 1 78 ? 4.847 -29.261 6.620 1.00 60.19 78 GLU A CA 1
ATOM 590 C C . GLU A 1 78 ? 4.885 -30.395 7.653 1.00 60.19 78 GLU A C 1
ATOM 592 O O . GLU A 1 78 ? 5.565 -31.405 7.442 1.00 60.19 78 GLU A O 1
ATOM 597 N N . PRO A 1 79 ? 4.142 -30.281 8.770 1.00 63.69 79 PRO A N 1
ATOM 598 C CA . PRO A 1 79 ? 4.043 -31.365 9.731 1.00 63.69 79 PRO A CA 1
ATOM 599 C C . PRO A 1 79 ? 3.417 -32.570 9.029 1.00 63.69 79 PRO A C 1
ATOM 601 O O . PRO A 1 79 ? 2.205 -32.619 8.810 1.00 63.69 79 PRO A O 1
ATOM 604 N N . HIS A 1 80 ? 4.246 -33.548 8.654 1.00 58.22 80 HIS A N 1
ATOM 605 C CA . HIS A 1 80 ? 3.743 -34.788 8.089 1.00 58.22 80 HIS A CA 1
ATOM 606 C C . HIS A 1 80 ? 2.709 -35.374 9.057 1.00 58.22 80 HIS A C 1
ATOM 608 O O . HIS A 1 80 ? 2.976 -35.447 10.264 1.00 58.22 80 HIS A O 1
ATOM 614 N N . PRO A 1 81 ? 1.527 -35.782 8.560 1.00 61.50 81 PRO A N 1
ATOM 615 C CA . PRO A 1 81 ? 0.483 -36.303 9.422 1.00 61.50 81 PRO A CA 1
ATOM 616 C C . PRO A 1 81 ? 1.042 -37.475 10.224 1.00 61.50 81 PRO A C 1
ATOM 618 O O . PRO A 1 81 ? 1.703 -38.360 9.669 1.00 61.50 81 PRO A O 1
ATOM 621 N N . HIS A 1 82 ? 0.792 -37.437 11.536 1.00 53.62 82 HIS A N 1
ATOM 622 C CA . HIS A 1 82 ? 1.250 -38.432 12.499 1.00 53.62 82 HIS A CA 1
ATOM 623 C C . HIS A 1 82 ? 1.022 -39.851 11.941 1.00 53.62 82 HIS A C 1
ATOM 625 O O . HIS A 1 82 ? -0.049 -40.092 11.377 1.00 53.62 82 HIS A O 1
ATOM 631 N N . PRO A 1 83 ? 1.970 -40.800 12.083 1.00 60.84 83 PRO A N 1
ATOM 632 C CA . PRO A 1 83 ? 1.894 -42.125 11.454 1.00 60.84 83 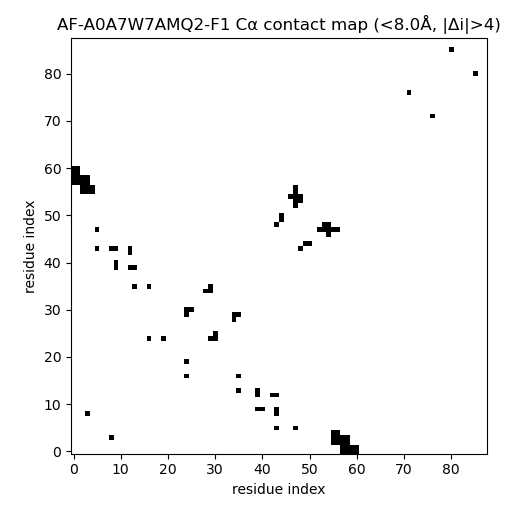PRO A CA 1
ATOM 633 C C . PRO A 1 83 ? 0.586 -42.885 11.718 1.00 60.84 83 PRO A C 1
ATOM 635 O O . PRO A 1 83 ? 0.170 -43.711 10.912 1.00 60.84 83 PRO A O 1
ATOM 638 N N . GLU A 1 84 ? -0.103 -42.574 12.815 1.00 61.25 84 GLU A N 1
ATOM 639 C CA . GLU A 1 84 ? -1.397 -43.171 13.156 1.00 61.25 84 GLU A CA 1
ATOM 640 C C . GLU A 1 84 ? -2.582 -42.694 12.305 1.00 61.25 84 GLU A C 1
ATOM 642 O O . GLU A 1 84 ? -3.592 -43.389 12.237 1.00 61.25 84 GLU A O 1
ATOM 647 N N . LEU A 1 85 ? -2.455 -41.569 11.596 1.00 55.91 85 LEU A N 1
ATOM 648 C CA . LEU A 1 85 ? -3.448 -41.086 10.629 1.00 55.91 85 LEU A CA 1
ATOM 649 C C . LEU A 1 85 ? -3.319 -41.783 9.259 1.00 55.91 85 LEU A C 1
ATOM 651 O O . LEU A 1 85 ? -4.156 -41.576 8.384 1.00 55.91 85 LEU A O 1
ATOM 655 N N . ARG A 1 86 ? -2.292 -42.627 9.063 1.00 57.38 86 ARG A N 1
ATOM 656 C CA . ARG A 1 86 ? -2.061 -43.420 7.841 1.00 57.38 86 ARG A CA 1
ATOM 657 C C . ARG A 1 86 ? -2.600 -44.856 7.939 1.00 57.38 86 ARG A C 1
ATOM 659 O O . ARG A 1 86 ? -1.990 -45.773 7.397 1.00 57.38 86 ARG A O 1
ATOM 666 N N . LYS A 1 87 ? -3.724 -45.086 8.623 1.00 47.47 87 LYS A N 1
ATOM 667 C CA . LYS A 1 87 ? -4.405 -46.394 8.603 1.00 47.47 87 LYS A CA 1
ATOM 668 C C . LYS A 1 87 ? -5.585 -46.350 7.627 1.00 47.47 87 LYS A C 1
ATOM 670 O O . LYS A 1 87 ? -6.604 -45.728 7.916 1.00 47.47 87 LYS A O 1
ATOM 675 N N . ARG A 1 88 ? -5.406 -46.985 6.466 1.00 50.38 88 ARG A N 1
ATOM 676 C CA . ARG A 1 88 ? -6.485 -47.553 5.645 1.00 50.38 88 ARG A CA 1
ATOM 677 C C . ARG A 1 88 ? -6.497 -49.056 5.862 1.00 50.38 88 ARG A C 1
ATOM 679 O O . ARG A 1 88 ? -5.382 -49.610 5.987 1.00 50.38 88 ARG A O 1
#

Organism: NCBI:txid237611

pLDDT: mean 75.61, std 14.23, range [45.72, 93.06]

Solvent-accessible surface area (backbone atoms only — not comparable to full-atom values): 5611 Å² total; per-residue (Å²): 105,42,79,59,50,71,70,55,51,36,48,52,47,49,50,53,60,71,71,46,55,70,68,58,40,57,77,67,64,52,85,40,73,69,52,45,54,52,49,34,52,51,53,42,35,73,73,26,38,52,90,95,57,62,54,85,43,78,41,76,52,72,91,68,68,60,100,71,78,69,83,80,49,85,94,67,69,58,83,71,75,56,79,81,77,71,74,129